Protein AF-A0AAN9E6J6-F1 (afdb_monomer_lite)

Organism: Crotalaria pallida (NCBI:txid3830)

Secondary structure (DSSP, 8-state):
--STTHHHHHHHHHHHHHHHHHHHHHHHHHHTTT---EEEE-TT--HHHHHHHHHH-TT--EEEEES--SPPPHHHHHHHHHH-TT--EEEEES-TT----HHHHHHHHHH-TT--EEEEE----TT----HHHHHHHTSS-TT-EEEE-------

Foldseek 3Di:
DPDPPVVVVVVVVVVVVLVVVLVVLLVVLVVCQQVAAEDEDEQSDDLVSLLSSLQSHQNHQYYEYYQHADEHDLVSLLNSLQSHLNHAEYYYYNHAHDDDNLVSLLSNLVSNVNHQEDEYADQDDPPDDDPRSVVSNVVSPRPRHDYDYDHDDDDD

Structure (mmCIF, N/CA/C/O backbone):
data_AF-A0AAN9E6J6-F1
#
_entry.id   AF-A0AAN9E6J6-F1
#
loop_
_atom_site.group_PDB
_atom_site.id
_atom_site.type_symbol
_atom_site.label_atom_id
_atom_site.label_alt_id
_atom_site.label_comp_id
_atom_site.label_asym_id
_atom_site.label_entity_id
_atom_site.label_seq_id
_atom_site.pdbx_PDB_ins_code
_atom_site.Cartn_x
_atom_site.Cartn_y
_atom_site.Cartn_z
_atom_site.occupancy
_atom_site.B_iso_or_equiv
_atom_site.auth_seq_id
_atom_site.auth_comp_id
_atom_site.auth_asym_id
_atom_site.auth_atom_id
_atom_site.pdbx_PDB_model_num
ATOM 1 N N . MET A 1 1 ? 36.567 -16.793 -20.537 1.00 44.22 1 MET A N 1
ATOM 2 C CA . MET A 1 1 ? 35.766 -15.642 -21.018 1.00 44.22 1 MET A CA 1
ATOM 3 C C . MET A 1 1 ? 34.493 -16.133 -21.728 1.00 44.22 1 MET A C 1
ATOM 5 O O . MET A 1 1 ? 34.359 -15.920 -22.924 1.00 44.22 1 MET A O 1
ATOM 9 N N . HIS A 1 2 ? 33.573 -16.818 -21.032 1.00 48.00 2 HIS A N 1
ATOM 10 C CA . HIS A 1 2 ? 32.328 -17.358 -21.632 1.00 48.00 2 HIS A CA 1
ATOM 11 C C . HIS A 1 2 ? 31.050 -17.092 -20.802 1.00 48.00 2 HIS A C 1
ATOM 13 O O . HIS A 1 2 ? 30.015 -17.662 -21.104 1.00 48.00 2 HIS A O 1
ATOM 19 N N . ASN A 1 3 ? 31.084 -16.196 -19.805 1.00 51.75 3 ASN A N 1
ATOM 20 C CA . ASN A 1 3 ? 29.910 -15.913 -18.955 1.00 51.75 3 ASN A CA 1
ATOM 21 C C . ASN A 1 3 ? 29.095 -14.675 -19.365 1.00 51.75 3 ASN A C 1
ATOM 23 O O . ASN A 1 3 ? 27.969 -14.500 -18.924 1.00 51.75 3 ASN A O 1
ATOM 27 N N . SER A 1 4 ? 29.643 -13.805 -20.214 1.00 56.75 4 SER A N 1
ATOM 28 C CA . SER A 1 4 ? 29.095 -12.456 -20.416 1.00 56.75 4 SER A CA 1
ATOM 29 C C . SER A 1 4 ? 27.875 -12.380 -21.341 1.00 56.75 4 SER A C 1
ATOM 31 O O . SER A 1 4 ? 27.244 -11.328 -21.411 1.00 56.75 4 SER A O 1
ATOM 33 N N . THR A 1 5 ? 27.589 -13.440 -22.100 1.00 55.56 5 THR A N 1
ATOM 34 C CA . THR A 1 5 ? 26.475 -13.492 -23.064 1.00 55.56 5 THR A CA 1
ATOM 35 C C . THR A 1 5 ? 25.210 -14.041 -22.407 1.00 55.56 5 THR A C 1
ATOM 37 O O . THR A 1 5 ? 24.149 -13.452 -22.558 1.00 55.56 5 THR A O 1
ATOM 40 N N . THR A 1 6 ? 25.344 -15.091 -21.592 1.00 59.56 6 THR A N 1
ATOM 41 C CA . THR A 1 6 ? 24.237 -15.739 -20.875 1.00 59.56 6 THR A CA 1
ATOM 42 C C . THR A 1 6 ? 23.636 -14.834 -19.796 1.00 59.56 6 THR A C 1
ATOM 44 O O . THR A 1 6 ? 22.421 -14.736 -19.691 1.00 59.56 6 THR A O 1
ATOM 47 N N . GLU A 1 7 ? 24.472 -14.098 -19.054 1.00 58.50 7 GLU A N 1
ATOM 48 C CA . GLU A 1 7 ? 24.019 -13.137 -18.032 1.00 58.50 7 GLU A CA 1
ATOM 49 C C . GLU A 1 7 ? 23.204 -11.985 -18.652 1.00 58.50 7 GLU A C 1
ATOM 51 O O . GLU A 1 7 ? 22.174 -11.589 -18.117 1.00 58.50 7 GLU A O 1
ATOM 56 N N . ARG A 1 8 ? 23.611 -11.494 -19.832 1.00 60.19 8 ARG A N 1
ATOM 57 C CA . ARG A 1 8 ? 22.883 -10.440 -20.559 1.00 60.19 8 ARG A CA 1
ATOM 58 C C . ARG A 1 8 ? 21.552 -10.919 -21.141 1.00 60.19 8 ARG A C 1
ATOM 60 O O . ARG A 1 8 ? 20.599 -10.147 -21.167 1.00 60.19 8 ARG A O 1
ATOM 67 N N . GLU A 1 9 ? 21.478 -12.162 -21.608 1.00 63.09 9 GLU A N 1
ATOM 68 C CA . GLU A 1 9 ? 20.232 -12.758 -22.113 1.00 63.09 9 GLU A CA 1
ATOM 69 C C . GLU A 1 9 ? 19.240 -13.064 -20.977 1.00 63.09 9 GLU A C 1
ATOM 71 O O . GLU A 1 9 ? 18.033 -12.875 -21.140 1.00 63.09 9 GLU A O 1
ATOM 76 N N . GLU A 1 10 ? 19.731 -13.477 -19.804 1.00 62.34 10 GLU A N 1
ATOM 77 C CA . GLU A 1 10 ? 18.905 -13.669 -18.607 1.00 62.34 10 GLU A CA 1
ATOM 78 C C . GLU A 1 10 ? 18.372 -12.343 -18.045 1.00 62.34 10 GLU A C 1
ATOM 80 O O . GLU A 1 10 ? 17.191 -12.267 -17.695 1.00 62.34 10 GLU A O 1
ATOM 85 N N . GLU A 1 11 ? 19.192 -11.287 -18.009 1.00 61.88 11 GLU A N 1
ATOM 86 C CA . GLU A 1 11 ? 18.766 -9.941 -17.596 1.00 61.88 11 GLU A CA 1
ATOM 87 C C . GLU A 1 11 ? 17.708 -9.346 -18.540 1.00 61.88 11 GLU A C 1
ATOM 89 O O . GLU A 1 11 ? 16.715 -8.776 -18.075 1.00 61.88 11 GLU A O 1
ATOM 94 N N . ASP A 1 12 ? 17.872 -9.513 -19.857 1.00 69.06 12 ASP A N 1
ATOM 95 C CA . ASP A 1 12 ? 16.897 -9.048 -20.854 1.00 69.06 12 ASP A CA 1
ATOM 96 C C . ASP A 1 12 ? 15.559 -9.804 -20.732 1.00 69.06 12 ASP A C 1
ATOM 98 O O . ASP A 1 12 ? 14.474 -9.214 -20.795 1.00 69.06 12 ASP A O 1
ATOM 102 N N . ASN A 1 13 ? 15.615 -11.109 -20.449 1.00 74.38 13 ASN A N 1
ATOM 103 C CA . ASN A 1 13 ? 14.424 -11.923 -20.229 1.00 74.38 13 ASN A CA 1
ATOM 104 C C . ASN A 1 13 ? 13.714 -11.603 -18.895 1.00 74.38 13 ASN A C 1
ATOM 106 O O . ASN A 1 13 ? 12.482 -11.525 -18.875 1.00 74.38 13 ASN A O 1
ATOM 110 N N . ASP A 1 14 ? 14.447 -11.365 -17.795 1.00 77.00 14 ASP A N 1
ATOM 111 C CA . ASP A 1 14 ? 13.861 -10.934 -16.508 1.00 77.00 14 ASP A CA 1
ATOM 112 C C . ASP A 1 14 ? 13.194 -9.557 -16.657 1.00 77.00 14 ASP A C 1
ATOM 114 O O . ASP A 1 14 ? 12.043 -9.375 -16.258 1.00 77.00 14 ASP A O 1
ATOM 118 N N . SER A 1 15 ? 13.858 -8.612 -17.331 1.00 81.25 15 SER A N 1
ATOM 119 C CA . SER A 1 15 ? 13.311 -7.281 -17.627 1.00 81.25 15 SER A CA 1
ATOM 120 C C . SER A 1 15 ? 11.992 -7.361 -18.406 1.00 81.25 15 SER A C 1
ATOM 122 O O . SER A 1 15 ? 10.975 -6.781 -18.009 1.00 81.25 15 SER A O 1
ATOM 124 N N . LYS A 1 16 ? 11.960 -8.169 -19.472 1.00 85.31 16 LYS A N 1
ATOM 125 C CA . LYS A 1 16 ? 10.753 -8.386 -20.278 1.00 85.31 16 LYS A CA 1
ATOM 126 C C . LYS A 1 16 ? 9.627 -9.052 -19.485 1.00 85.31 16 LYS A C 1
ATOM 128 O O . LYS A 1 16 ? 8.460 -8.687 -19.643 1.00 85.31 16 LYS A O 1
ATOM 133 N N . MET A 1 17 ? 9.951 -10.011 -18.618 1.00 87.62 17 MET A N 1
ATOM 134 C CA . MET A 1 17 ? 8.978 -10.648 -17.727 1.00 87.62 17 MET A CA 1
ATOM 135 C C . MET A 1 17 ? 8.373 -9.650 -16.735 1.00 87.62 17 MET A C 1
ATOM 137 O O . MET A 1 17 ? 7.151 -9.615 -16.580 1.00 87.62 17 MET A O 1
ATOM 141 N N . LEU A 1 18 ? 9.192 -8.810 -16.096 1.00 85.75 18 LEU A N 1
ATOM 142 C CA . LEU A 1 18 ? 8.718 -7.783 -15.162 1.00 85.75 18 LEU A CA 1
ATOM 143 C C . LEU A 1 18 ? 7.817 -6.755 -15.859 1.00 85.75 18 LEU A C 1
ATOM 145 O O . LEU A 1 18 ? 6.766 -6.409 -15.319 1.00 85.75 18 LEU A O 1
ATOM 149 N N . PHE A 1 19 ? 8.171 -6.342 -17.078 1.00 86.00 19 PHE A N 1
ATOM 150 C CA . PHE A 1 19 ? 7.349 -5.437 -17.883 1.00 86.00 19 PHE A CA 1
ATOM 151 C C . PHE A 1 19 ? 5.971 -6.034 -18.211 1.00 86.00 19 PHE A C 1
ATOM 153 O O . PHE A 1 19 ? 4.940 -5.383 -18.032 1.00 86.00 19 PHE A O 1
ATOM 160 N N . ASN A 1 20 ? 5.923 -7.305 -18.624 1.00 91.19 20 ASN A N 1
ATOM 161 C CA . ASN A 1 20 ? 4.655 -7.989 -18.891 1.00 91.19 20 ASN A CA 1
ATOM 162 C C . ASN A 1 20 ? 3.791 -8.121 -17.627 1.00 91.19 20 ASN A C 1
ATOM 164 O O . ASN A 1 20 ? 2.575 -7.920 -17.689 1.00 91.19 20 ASN A O 1
ATOM 168 N N . LEU A 1 21 ? 4.406 -8.415 -16.476 1.00 90.44 21 LEU A N 1
ATOM 169 C CA . LEU A 1 21 ? 3.703 -8.475 -15.192 1.00 90.44 21 LEU A CA 1
ATOM 170 C C . LEU A 1 21 ? 3.110 -7.119 -14.804 1.00 90.44 21 LEU A C 1
ATOM 172 O O . LEU A 1 21 ? 1.967 -7.077 -14.348 1.00 90.44 21 LEU A O 1
ATOM 176 N N . GLU A 1 22 ? 3.833 -6.020 -15.027 1.00 91.94 22 GLU A N 1
ATOM 177 C CA . GLU A 1 22 ? 3.308 -4.676 -14.782 1.00 91.94 22 GLU A CA 1
ATOM 178 C C . GLU A 1 22 ? 2.071 -4.389 -15.647 1.00 91.94 22 GLU A C 1
ATOM 180 O O . GLU A 1 22 ? 1.053 -3.917 -15.133 1.00 91.94 22 GLU A O 1
ATOM 185 N N . ILE A 1 23 ? 2.113 -4.721 -16.942 1.00 92.81 23 ILE A N 1
ATOM 186 C CA . ILE A 1 23 ? 0.971 -4.534 -17.851 1.00 92.81 23 ILE A CA 1
ATOM 187 C C . ILE A 1 23 ? -0.241 -5.337 -17.373 1.00 92.81 23 ILE A C 1
ATOM 189 O O . ILE A 1 23 ? -1.345 -4.798 -17.249 1.00 92.81 23 ILE A O 1
ATOM 193 N N . MET A 1 24 ? -0.046 -6.626 -17.082 1.00 93.94 24 MET A N 1
ATOM 194 C CA . MET A 1 24 ? -1.117 -7.499 -16.596 1.00 93.94 24 MET A CA 1
ATOM 195 C C . MET A 1 24 ? -1.713 -6.975 -15.288 1.00 93.94 24 MET A C 1
ATOM 197 O O . MET A 1 24 ? -2.934 -6.940 -15.128 1.00 93.94 24 MET A O 1
ATOM 201 N N . TYR A 1 25 ? -0.856 -6.517 -14.378 1.00 94.81 25 TYR A N 1
ATOM 202 C CA . TYR A 1 25 ? -1.260 -5.933 -13.110 1.00 94.81 25 TYR A CA 1
ATOM 203 C C . TYR A 1 25 ? -2.108 -4.671 -13.311 1.00 94.81 25 TYR A C 1
ATOM 205 O O . TYR A 1 25 ? -3.196 -4.564 -12.742 1.00 94.81 25 TYR A O 1
ATOM 213 N N . ARG A 1 26 ? -1.658 -3.722 -14.145 1.00 94.75 26 ARG A N 1
ATOM 214 C CA . ARG A 1 26 ? -2.402 -2.479 -14.416 1.00 94.75 26 ARG A CA 1
ATOM 215 C C . ARG A 1 26 ? -3.772 -2.772 -15.015 1.00 94.75 26 ARG A C 1
ATOM 217 O O . ARG A 1 26 ? -4.765 -2.188 -14.586 1.00 94.75 26 ARG A O 1
ATOM 224 N N . ASN A 1 27 ? -3.840 -3.729 -15.938 1.00 95.06 27 ASN A N 1
ATOM 225 C CA . ASN A 1 27 ? -5.105 -4.179 -16.509 1.00 95.06 27 ASN A CA 1
ATOM 226 C C . ASN A 1 27 ? -6.032 -4.766 -15.438 1.00 95.06 27 ASN A C 1
ATOM 228 O O . ASN A 1 27 ? -7.199 -4.388 -15.380 1.00 95.06 27 ASN A O 1
ATOM 232 N N . ALA A 1 28 ?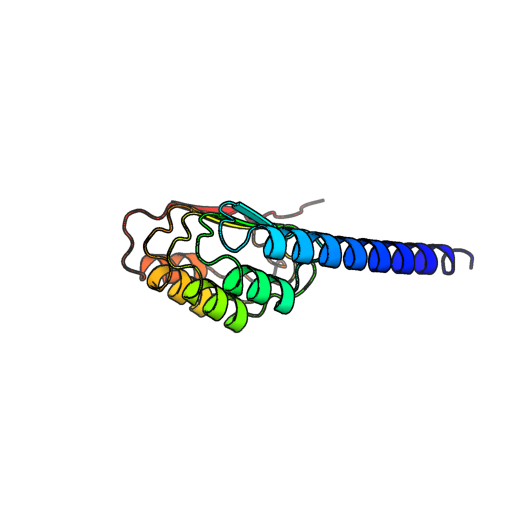 -5.528 -5.628 -14.550 1.00 93.94 28 ALA A N 1
ATOM 233 C CA . ALA A 1 28 ? -6.328 -6.198 -13.465 1.00 93.94 28 ALA A CA 1
ATOM 234 C C . ALA A 1 28 ? -6.880 -5.116 -12.516 1.00 93.94 28 ALA A C 1
ATOM 236 O O . ALA A 1 28 ? -8.066 -5.128 -12.177 1.00 93.94 28 ALA A O 1
ATOM 237 N N . VAL A 1 29 ? -6.051 -4.137 -12.138 1.00 94.56 29 VAL A N 1
ATOM 238 C CA . VAL A 1 29 ? -6.478 -2.996 -11.313 1.00 94.56 29 VAL A CA 1
ATOM 239 C C . VAL A 1 29 ? -7.533 -2.159 -12.036 1.00 94.56 29 VAL A C 1
ATOM 241 O O . VAL A 1 29 ? -8.566 -1.850 -11.445 1.00 94.56 29 VAL A O 1
ATOM 244 N N . SER A 1 30 ? -7.331 -1.836 -13.315 1.00 94.31 30 SER A N 1
ATOM 245 C CA . SER A 1 30 ? -8.303 -1.080 -14.113 1.00 94.31 30 SER A CA 1
ATOM 246 C C . SER A 1 30 ? -9.649 -1.807 -14.219 1.00 94.31 30 SER A C 1
ATOM 248 O O . SER A 1 30 ? -10.706 -1.223 -13.966 1.00 94.31 30 SER A O 1
ATOM 250 N N . LEU A 1 31 ? -9.617 -3.111 -14.506 1.00 94.00 31 LEU A N 1
ATOM 251 C CA . LEU A 1 31 ? -10.810 -3.948 -14.650 1.00 94.00 31 LEU A CA 1
ATOM 252 C C . LEU A 1 31 ? -11.578 -4.130 -13.337 1.00 94.00 31 LEU A C 1
ATOM 254 O O . LEU A 1 31 ? -12.789 -4.340 -13.374 1.00 94.00 31 LEU A O 1
ATOM 258 N N . SER A 1 32 ? -10.919 -3.974 -12.184 1.00 92.75 32 SER A N 1
ATOM 259 C CA . SER A 1 32 ? -11.591 -3.987 -10.879 1.00 92.75 32 SER A CA 1
ATOM 260 C C . SER A 1 32 ? -12.572 -2.823 -10.691 1.00 92.75 32 SER A C 1
ATOM 262 O O . SER A 1 32 ? -13.406 -2.866 -9.786 1.00 92.75 32 SER A O 1
ATOM 264 N N . ARG A 1 33 ? -12.461 -1.756 -11.500 1.00 90.31 33 ARG A N 1
ATOM 265 C CA . ARG A 1 33 ? -13.279 -0.534 -11.401 1.00 90.31 33 ARG A CA 1
ATOM 266 C C . ARG A 1 33 ? -13.317 0.045 -9.980 1.00 90.31 33 ARG A C 1
ATOM 268 O O . ARG A 1 33 ? -14.348 0.520 -9.512 1.00 90.31 33 ARG A O 1
ATOM 275 N N . GLY A 1 34 ? -12.187 -0.039 -9.277 1.00 89.88 34 GLY A N 1
ATOM 276 C CA . GLY A 1 34 ? -12.023 0.483 -7.921 1.00 89.88 34 GLY A CA 1
ATOM 277 C C . GLY A 1 34 ? -12.685 -0.338 -6.816 1.00 89.88 34 GLY A C 1
ATOM 278 O O . GLY A 1 34 ? -12.741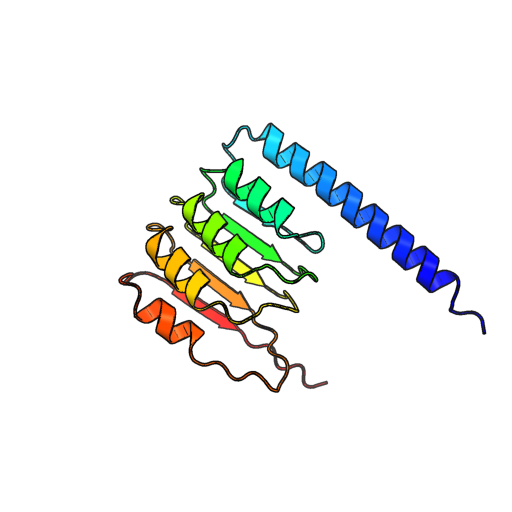 0.131 -5.680 1.00 89.88 34 GLY A O 1
ATOM 279 N N . THR A 1 35 ? -13.156 -1.553 -7.119 1.00 92.19 35 THR A N 1
ATOM 280 C CA . THR A 1 35 ? -13.701 -2.502 -6.127 1.00 92.19 35 THR A CA 1
ATOM 281 C C . THR A 1 35 ? -12.633 -3.410 -5.512 1.00 92.19 35 THR A C 1
ATOM 283 O O . THR A 1 35 ? -12.935 -4.237 -4.657 1.00 92.19 35 THR A O 1
ATOM 286 N N . LEU A 1 36 ? -11.379 -3.259 -5.938 1.00 94.50 36 LEU A N 1
ATOM 287 C CA . LEU A 1 36 ? -10.237 -4.016 -5.444 1.00 94.50 36 LEU A CA 1
ATOM 288 C C . LEU A 1 36 ? -10.072 -3.852 -3.923 1.00 94.50 36 LEU A C 1
ATOM 290 O O . LEU A 1 36 ? -9.928 -2.736 -3.426 1.00 94.50 36 LEU A O 1
ATOM 294 N N . VAL A 1 37 ? -10.066 -4.975 -3.199 1.00 95.88 37 VAL A N 1
ATOM 295 C CA . VAL A 1 37 ? -9.992 -5.005 -1.725 1.00 95.88 37 VAL A CA 1
ATOM 296 C C . VAL A 1 37 ? -8.623 -5.460 -1.214 1.00 95.88 37 VAL A C 1
ATOM 298 O O . VAL A 1 37 ? -8.164 -4.967 -0.184 1.00 95.88 37 VAL A O 1
ATOM 301 N N . ASP A 1 38 ? -7.964 -6.373 -1.926 1.00 96.06 38 ASP A N 1
ATOM 302 C CA . ASP A 1 38 ? -6.665 -6.953 -1.570 1.00 96.06 38 ASP A CA 1
ATOM 303 C C . ASP A 1 38 ? -5.780 -6.966 -2.817 1.00 96.06 38 ASP A C 1
ATOM 305 O O . ASP A 1 38 ? -6.228 -7.380 -3.891 1.00 96.06 38 ASP A O 1
ATOM 309 N N . ILE A 1 39 ? -4.537 -6.502 -2.680 1.00 95.44 39 ILE A N 1
ATOM 310 C CA . ILE A 1 39 ? -3.539 -6.630 -3.735 1.00 95.44 39 ILE A CA 1
ATOM 311 C C . ILE A 1 39 ? -2.126 -6.795 -3.193 1.00 95.44 39 ILE A C 1
ATOM 313 O O . ILE A 1 39 ? -1.766 -6.320 -2.113 1.00 95.44 39 ILE A O 1
ATOM 317 N N . THR A 1 40 ? -1.308 -7.496 -3.975 1.00 94.00 40 THR A N 1
ATOM 318 C CA . THR A 1 40 ? 0.122 -7.676 -3.731 1.00 94.00 40 THR A CA 1
ATOM 319 C C . THR A 1 40 ? 0.910 -7.199 -4.937 1.00 94.00 40 THR A C 1
ATOM 321 O O . THR A 1 40 ? 0.669 -7.653 -6.053 1.00 94.00 40 THR A O 1
ATOM 324 N N . ILE A 1 41 ? 1.859 -6.302 -4.695 1.00 91.88 41 ILE A N 1
ATOM 325 C CA . ILE A 1 41 ? 2.842 -5.856 -5.675 1.00 91.88 41 ILE A CA 1
ATOM 326 C C . ILE A 1 41 ? 4.141 -6.598 -5.376 1.00 91.88 41 ILE A C 1
ATOM 328 O O . ILE A 1 41 ? 4.697 -6.477 -4.284 1.00 91.88 41 ILE A O 1
ATOM 332 N N . GLY A 1 42 ? 4.581 -7.407 -6.336 1.00 89.38 42 GLY A N 1
ATOM 333 C CA . GLY A 1 42 ? 5.816 -8.181 -6.243 1.00 89.38 42 GLY A CA 1
ATOM 334 C C . GLY A 1 42 ? 7.026 -7.428 -6.799 1.00 89.38 42 GLY A C 1
ATOM 335 O O . GLY A 1 42 ? 6.973 -6.225 -7.017 1.00 89.38 42 GLY A O 1
ATOM 336 N N . ARG A 1 43 ? 8.081 -8.180 -7.135 1.00 83.62 43 ARG A N 1
ATOM 337 C CA . ARG A 1 43 ? 9.382 -7.762 -7.712 1.00 83.62 43 ARG A CA 1
ATOM 338 C C . ARG A 1 43 ? 9.394 -6.563 -8.681 1.00 83.62 43 ARG A C 1
ATOM 340 O O . ARG A 1 43 ? 10.405 -5.876 -8.748 1.00 83.62 43 ARG A O 1
ATOM 347 N N . PHE A 1 44 ? 8.306 -6.330 -9.412 1.00 86.81 44 PHE A N 1
ATOM 348 C CA . PHE A 1 44 ? 8.105 -5.252 -10.391 1.00 86.81 44 PHE A CA 1
ATOM 349 C C . PHE A 1 44 ? 7.507 -3.962 -9.789 1.00 86.81 44 PHE A C 1
ATOM 351 O O . PHE A 1 44 ? 7.077 -3.076 -10.520 1.00 86.81 44 PHE A O 1
ATOM 358 N N . GLY A 1 45 ? 7.417 -3.853 -8.463 1.00 87.00 45 GLY A N 1
ATOM 359 C CA . GLY A 1 45 ? 6.857 -2.683 -7.800 1.00 87.00 45 GLY A CA 1
ATOM 360 C C . GLY A 1 45 ? 7.700 -1.428 -7.991 1.00 87.00 45 GLY A C 1
ATOM 361 O O . GLY A 1 45 ? 8.871 -1.399 -7.616 1.00 87.00 45 GLY A O 1
ATOM 362 N N . THR A 1 46 ? 7.064 -0.384 -8.518 1.00 88.75 46 THR A N 1
ATOM 363 C CA . THR A 1 46 ? 7.616 0.963 -8.693 1.00 88.75 46 THR A CA 1
ATOM 364 C C . THR A 1 46 ? 6.766 1.986 -7.937 1.00 88.75 46 THR A C 1
ATOM 366 O O . THR A 1 46 ? 5.613 1.709 -7.584 1.00 88.75 46 THR A O 1
ATOM 369 N N . ASP A 1 47 ? 7.308 3.186 -7.729 1.00 90.69 47 ASP A N 1
ATOM 370 C CA . ASP A 1 47 ? 6.552 4.324 -7.195 1.00 90.69 47 ASP A CA 1
ATOM 371 C C . ASP A 1 47 ? 5.301 4.630 -8.035 1.00 90.69 47 ASP A C 1
ATOM 373 O O . ASP A 1 47 ? 4.204 4.793 -7.494 1.00 90.69 47 ASP A O 1
ATOM 377 N N . ASP A 1 48 ? 5.445 4.621 -9.362 1.00 92.81 48 ASP A N 1
ATOM 378 C CA . ASP A 1 48 ? 4.356 4.891 -10.302 1.00 92.81 48 ASP A CA 1
ATOM 379 C C . ASP A 1 48 ? 3.256 3.834 -10.227 1.00 92.81 48 ASP A C 1
ATOM 381 O O . ASP A 1 48 ? 2.065 4.156 -10.257 1.00 92.81 48 ASP A O 1
ATOM 385 N N . LEU A 1 49 ? 3.633 2.558 -10.124 1.00 93.62 49 LEU A N 1
ATOM 386 C CA . LEU A 1 49 ? 2.680 1.460 -10.020 1.00 93.62 49 LEU A CA 1
ATOM 387 C C . LEU A 1 49 ? 1.929 1.501 -8.687 1.00 93.62 49 LEU A C 1
ATOM 389 O O . LEU A 1 49 ? 0.716 1.272 -8.637 1.00 93.62 49 LEU A O 1
ATOM 393 N N . LEU A 1 50 ? 2.643 1.821 -7.610 1.00 93.06 50 LEU A N 1
ATOM 394 C CA . LEU A 1 50 ? 2.078 1.961 -6.278 1.00 93.06 50 LEU A CA 1
ATOM 395 C C . LEU A 1 50 ? 1.089 3.134 -6.217 1.00 93.06 50 LEU A C 1
ATOM 397 O O . LEU A 1 50 ? -0.042 2.966 -5.752 1.00 93.06 50 LEU A O 1
ATOM 401 N N . TYR A 1 51 ? 1.473 4.298 -6.747 1.00 94.69 51 TYR A N 1
ATOM 402 C CA . TYR A 1 51 ? 0.598 5.466 -6.825 1.00 94.69 51 TYR A CA 1
ATOM 403 C C . TYR A 1 51 ? -0.630 5.197 -7.703 1.00 94.69 51 TYR A C 1
ATOM 405 O O . TYR A 1 51 ? -1.757 5.474 -7.287 1.00 94.69 51 TYR A O 1
ATOM 413 N N . TYR A 1 52 ? -0.435 4.595 -8.882 1.00 95.44 52 TYR A N 1
ATOM 414 C CA . TYR A 1 52 ? -1.520 4.194 -9.780 1.00 95.44 52 TYR A CA 1
ATOM 415 C C . TYR A 1 52 ? -2.520 3.256 -9.096 1.00 95.44 52 TYR A C 1
ATOM 417 O O . TYR A 1 52 ? -3.734 3.444 -9.215 1.00 95.44 52 TYR A O 1
ATOM 425 N N . THR A 1 53 ? -2.016 2.268 -8.349 1.00 94.56 53 THR A N 1
ATOM 426 C CA . THR A 1 53 ? -2.851 1.337 -7.580 1.00 94.56 53 THR A CA 1
ATOM 427 C C . THR A 1 53 ? -3.701 2.101 -6.574 1.00 94.56 53 THR A C 1
ATOM 429 O O . THR A 1 53 ? -4.914 1.923 -6.539 1.00 94.56 53 THR A O 1
ATOM 432 N N . ALA A 1 54 ? -3.085 2.987 -5.789 1.00 94.50 54 ALA A N 1
ATOM 433 C CA . ALA A 1 54 ? -3.783 3.754 -4.765 1.00 94.50 54 ALA A CA 1
ATOM 434 C C . ALA A 1 54 ? -4.837 4.707 -5.349 1.00 94.50 54 ALA A C 1
ATOM 436 O O . ALA A 1 54 ? -5.902 4.890 -4.762 1.00 94.50 54 ALA A O 1
ATOM 437 N N . ASP A 1 55 ? -4.560 5.305 -6.509 1.00 94.88 55 ASP A N 1
ATOM 438 C CA . ASP A 1 55 ? -5.506 6.198 -7.179 1.00 94.88 55 ASP A CA 1
ATOM 439 C C . ASP A 1 55 ? -6.711 5.451 -7.758 1.00 94.88 55 ASP A C 1
ATOM 441 O O . ASP A 1 55 ? -7.847 5.922 -7.644 1.00 94.88 55 ASP A O 1
ATOM 445 N N . SER A 1 56 ? -6.464 4.257 -8.300 1.00 93.38 56 SER A N 1
ATOM 446 C CA . SER A 1 56 ? -7.479 3.421 -8.942 1.00 93.38 56 SER A CA 1
ATOM 447 C C . SER A 1 56 ? -8.309 2.604 -7.946 1.00 93.38 56 SER A C 1
ATOM 449 O O . SER A 1 56 ? -9.473 2.317 -8.214 1.00 93.38 56 SER A O 1
ATOM 451 N N . ALA A 1 57 ? -7.744 2.229 -6.795 1.00 92.56 57 ALA A N 1
ATOM 452 C CA . ALA A 1 57 ? -8.332 1.290 -5.838 1.00 92.56 57 ALA A CA 1
ATOM 453 C C . ALA A 1 57 ? -8.597 1.925 -4.464 1.00 92.56 57 ALA A C 1
ATOM 455 O O . ALA A 1 57 ? -8.065 1.501 -3.444 1.00 92.56 57 ALA A O 1
ATOM 456 N N . ARG A 1 58 ? -9.469 2.934 -4.405 1.00 89.75 58 ARG A N 1
ATOM 457 C CA . ARG A 1 58 ? -9.760 3.669 -3.154 1.00 89.75 58 ARG A CA 1
ATOM 458 C C . ARG A 1 58 ? -10.440 2.830 -2.059 1.00 89.75 58 ARG A C 1
ATOM 460 O O . ARG A 1 58 ? -10.403 3.216 -0.893 1.00 89.75 58 ARG A O 1
ATOM 467 N N . HIS A 1 59 ? -11.037 1.688 -2.418 1.00 94.19 59 HIS A N 1
ATOM 468 C CA . HIS A 1 59 ? -11.638 0.729 -1.478 1.00 94.19 59 HIS A CA 1
ATOM 469 C C . HIS A 1 59 ? -10.667 -0.351 -0.993 1.00 94.19 59 HIS A C 1
ATOM 471 O O . HIS A 1 59 ? -11.086 -1.301 -0.327 1.00 94.19 59 HIS A O 1
ATOM 477 N N . LEU A 1 60 ? -9.378 -0.220 -1.314 1.00 96.31 60 LEU A N 1
ATOM 478 C CA . LEU A 1 60 ? -8.379 -1.194 -0.918 1.00 96.31 60 LEU A CA 1
ATOM 479 C C . LEU A 1 60 ? -8.273 -1.259 0.608 1.00 96.31 60 LEU A C 1
ATOM 481 O O . LEU A 1 60 ? -8.019 -0.259 1.281 1.00 96.31 60 LEU A O 1
ATOM 485 N N . ARG A 1 61 ? -8.446 -2.467 1.144 1.00 96.69 61 ARG A N 1
ATOM 486 C CA . ARG A 1 61 ? -8.331 -2.767 2.576 1.00 96.69 61 ARG A CA 1
ATOM 487 C C . ARG A 1 61 ? -7.001 -3.426 2.901 1.00 96.69 61 ARG A C 1
ATOM 489 O O . ARG A 1 61 ? -6.538 -3.309 4.031 1.00 96.69 61 ARG A O 1
ATOM 496 N N . ARG A 1 62 ? -6.360 -4.080 1.932 1.00 97.12 62 ARG A N 1
ATOM 497 C CA . ARG A 1 62 ? -5.060 -4.713 2.133 1.00 97.12 62 ARG A CA 1
ATOM 498 C C . ARG A 1 62 ? -4.099 -4.453 0.984 1.00 97.12 62 ARG A C 1
ATOM 500 O O . ARG A 1 62 ? -4.403 -4.747 -0.168 1.00 97.12 62 ARG A O 1
ATOM 507 N N . LEU A 1 63 ? -2.914 -3.966 1.336 1.00 95.19 63 LEU A N 1
ATOM 508 C CA . LEU A 1 63 ? -1.814 -3.707 0.417 1.00 95.19 63 LEU A CA 1
ATOM 509 C C . LEU A 1 63 ? -0.559 -4.433 0.899 1.00 95.19 63 LEU A C 1
ATOM 511 O O . LEU A 1 63 ? -0.108 -4.215 2.024 1.00 95.19 63 LEU A O 1
ATOM 515 N N . ARG A 1 64 ? 0.016 -5.277 0.039 1.00 93.38 64 ARG A N 1
ATOM 516 C CA . ARG A 1 64 ? 1.293 -5.951 0.304 1.00 93.38 64 ARG A CA 1
ATOM 517 C C . ARG A 1 64 ? 2.330 -5.582 -0.753 1.00 93.38 64 ARG A C 1
ATOM 519 O O . ARG A 1 64 ? 2.053 -5.692 -1.943 1.00 93.38 64 ARG A O 1
ATOM 526 N N . LEU A 1 65 ? 3.517 -5.175 -0.321 1.00 90.00 65 LEU A N 1
ATOM 527 C CA . LEU A 1 65 ? 4.698 -4.972 -1.159 1.00 90.00 65 LEU A CA 1
ATOM 528 C C . LEU A 1 65 ? 5.706 -6.066 -0.820 1.00 90.00 65 LEU A C 1
ATOM 530 O O . LEU A 1 65 ? 6.110 -6.177 0.337 1.00 90.00 65 LEU A O 1
ATOM 534 N N . GLN A 1 66 ? 6.096 -6.871 -1.805 1.00 88.00 66 GLN A N 1
ATOM 535 C CA . GLN A 1 66 ? 6.956 -8.028 -1.586 1.00 88.00 66 GLN A CA 1
ATOM 536 C C . GLN A 1 66 ? 8.113 -8.062 -2.582 1.00 88.00 66 GLN A C 1
ATOM 538 O O . GLN A 1 66 ? 7.911 -8.079 -3.796 1.00 88.00 66 GLN A O 1
ATOM 543 N N . CYS A 1 67 ? 9.337 -8.165 -2.063 1.00 83.00 67 CYS A N 1
ATOM 544 C CA . CYS A 1 67 ? 10.553 -8.320 -2.865 1.00 83.00 67 CYS A CA 1
ATOM 545 C C . CYS A 1 67 ? 10.767 -7.198 -3.900 1.00 83.00 67 CYS A C 1
ATOM 547 O O . CYS A 1 67 ? 11.402 -7.435 -4.931 1.00 83.00 67 CYS A O 1
ATOM 549 N N . CYS A 1 68 ? 10.243 -5.991 -3.660 1.00 80.69 68 CYS A N 1
ATOM 550 C CA . CYS A 1 68 ? 10.478 -4.852 -4.543 1.00 80.69 68 CYS A CA 1
ATOM 551 C C . CYS A 1 68 ? 11.952 -4.441 -4.436 1.00 80.69 68 CYS A C 1
ATOM 553 O O . CYS A 1 68 ? 12.433 -4.068 -3.362 1.00 80.69 68 CYS A O 1
ATOM 555 N N . ARG A 1 69 ? 12.683 -4.545 -5.551 1.00 71.19 69 ARG A N 1
ATOM 556 C CA . ARG A 1 69 ? 14.112 -4.198 -5.612 1.00 71.19 69 ARG A CA 1
ATOM 557 C C . ARG A 1 69 ? 14.342 -2.685 -5.658 1.00 71.19 69 ARG A C 1
ATOM 559 O O . ARG A 1 69 ? 15.413 -2.231 -5.279 1.00 71.19 69 ARG A O 1
ATOM 566 N N . LEU A 1 70 ? 13.347 -1.917 -6.101 1.00 69.88 70 LEU A N 1
ATOM 567 C CA . LEU A 1 70 ? 13.435 -0.466 -6.234 1.00 69.88 70 LEU A CA 1
ATOM 568 C C . LEU A 1 70 ? 13.157 0.252 -4.909 1.00 69.88 70 LEU A C 1
ATOM 570 O O . LEU A 1 70 ? 12.368 -0.211 -4.081 1.00 69.88 70 LEU A O 1
ATOM 574 N N . CYS A 1 71 ? 13.801 1.407 -4.734 1.00 72.31 71 CYS A N 1
ATOM 575 C CA . CYS A 1 71 ? 13.507 2.331 -3.646 1.00 72.31 71 CYS A CA 1
ATOM 576 C C . CYS A 1 71 ? 12.087 2.872 -3.830 1.00 72.31 71 CYS A C 1
ATOM 578 O O . CYS A 1 71 ? 11.813 3.500 -4.848 1.00 72.31 71 CYS A O 1
ATOM 580 N N . ILE A 1 72 ? 11.212 2.666 -2.845 1.00 80.94 72 ILE A N 1
ATOM 581 C CA . ILE A 1 72 ? 9.936 3.384 -2.788 1.00 80.94 72 ILE A CA 1
ATOM 582 C C . ILE A 1 72 ? 10.174 4.697 -2.055 1.00 80.94 72 ILE A C 1
ATOM 584 O O . ILE A 1 72 ? 10.639 4.692 -0.909 1.00 80.94 72 ILE A O 1
ATOM 588 N N . LEU A 1 73 ? 9.869 5.818 -2.703 1.00 85.25 73 LEU A N 1
ATOM 589 C CA . LEU A 1 73 ? 10.038 7.130 -2.093 1.00 85.25 73 LEU A CA 1
ATOM 590 C C . LEU A 1 73 ? 9.059 7.317 -0.926 1.00 85.25 73 LEU A C 1
ATOM 592 O O . LEU A 1 73 ? 7.867 7.012 -1.015 1.00 85.25 73 LEU A O 1
ATOM 596 N N . GLU A 1 74 ? 9.546 7.897 0.173 1.00 86.00 74 GLU A N 1
ATOM 597 C CA . GLU A 1 74 ? 8.718 8.195 1.349 1.00 86.00 74 GLU A CA 1
ATOM 598 C C . GLU A 1 74 ? 7.511 9.081 0.985 1.00 86.00 74 GLU A C 1
ATOM 600 O O . GLU A 1 74 ? 6.385 8.838 1.426 1.00 86.00 74 GLU A O 1
ATOM 605 N N . SER A 1 75 ? 7.719 10.063 0.103 1.00 90.38 75 SER A N 1
ATOM 606 C CA . SER A 1 75 ? 6.673 10.954 -0.410 1.00 90.38 75 SER A CA 1
ATOM 607 C C . SER A 1 75 ? 5.558 10.209 -1.150 1.00 90.38 75 SER A C 1
ATOM 609 O O . SER A 1 75 ? 4.385 10.578 -1.027 1.00 90.38 75 SER A O 1
ATOM 611 N N . ILE A 1 76 ? 5.897 9.139 -1.871 1.00 91.50 76 ILE A N 1
ATOM 612 C CA . ILE A 1 76 ? 4.936 8.311 -2.600 1.00 91.50 76 ILE A CA 1
ATOM 613 C C . ILE A 1 76 ? 4.090 7.511 -1.619 1.00 91.50 76 ILE A C 1
ATOM 615 O O . ILE A 1 76 ? 2.864 7.501 -1.745 1.00 91.50 76 ILE A O 1
ATOM 619 N N . LEU A 1 77 ? 4.694 6.934 -0.578 1.00 89.81 77 LEU A N 1
ATOM 620 C CA . LEU A 1 77 ? 3.928 6.203 0.431 1.00 89.81 77 LEU A CA 1
ATOM 621 C C . LEU A 1 77 ? 2.985 7.125 1.226 1.00 89.81 77 LEU A C 1
ATOM 623 O O . LEU A 1 77 ? 1.850 6.746 1.516 1.00 89.81 77 LEU A O 1
ATOM 627 N N . ILE A 1 78 ? 3.399 8.366 1.503 1.00 92.56 78 ILE A N 1
ATOM 628 C CA . ILE A 1 78 ? 2.521 9.396 2.087 1.00 92.56 78 ILE A CA 1
ATOM 629 C C . ILE A 1 78 ? 1.326 9.683 1.163 1.00 92.56 78 ILE A C 1
ATOM 631 O O . ILE A 1 78 ? 0.186 9.782 1.627 1.00 92.56 78 ILE A O 1
ATOM 635 N N . ALA A 1 79 ? 1.563 9.835 -0.142 1.00 94.75 79 ALA A N 1
ATOM 636 C CA . ALA A 1 79 ? 0.500 10.088 -1.112 1.00 94.75 79 ALA A CA 1
ATOM 637 C C . ALA A 1 79 ? -0.477 8.905 -1.214 1.00 94.75 79 ALA A C 1
ATOM 639 O O . ALA A 1 79 ? -1.691 9.107 -1.253 1.00 94.75 79 ALA A O 1
ATOM 640 N N . VAL A 1 80 ? 0.046 7.680 -1.184 1.00 94.06 80 VAL A N 1
ATOM 641 C CA . VAL A 1 80 ? -0.732 6.434 -1.166 1.00 94.06 80 VAL A CA 1
ATOM 642 C C . VAL A 1 80 ? -1.601 6.352 0.084 1.00 94.06 80 VAL A C 1
ATOM 644 O O . VAL A 1 80 ? -2.803 6.118 -0.027 1.00 94.06 80 VAL A O 1
ATOM 647 N N . ALA A 1 81 ? -1.041 6.635 1.262 1.00 93.44 81 ALA A N 1
ATOM 648 C CA . ALA A 1 81 ? -1.786 6.631 2.519 1.00 93.44 81 ALA A CA 1
ATOM 649 C C . ALA A 1 81 ? -2.995 7.581 2.484 1.00 93.44 81 ALA A C 1
ATOM 651 O O . ALA A 1 81 ? -4.076 7.238 2.954 1.00 93.44 81 ALA A O 1
ATOM 652 N N . ARG A 1 82 ? -2.849 8.760 1.865 1.00 95.19 82 ARG A N 1
ATOM 653 C CA . ARG A 1 82 ? -3.950 9.729 1.706 1.00 95.19 82 ARG A CA 1
ATOM 654 C C . ARG A 1 82 ? -5.069 9.241 0.787 1.00 95.19 82 ARG A C 1
ATOM 656 O O . ARG A 1 82 ? -6.200 9.697 0.927 1.00 95.19 82 ARG A O 1
ATOM 663 N N . LYS A 1 83 ? -4.765 8.354 -0.161 1.00 95.62 83 LYS A N 1
ATOM 664 C CA . LYS A 1 83 ? -5.736 7.813 -1.123 1.00 95.62 83 LYS A CA 1
ATOM 665 C C . LYS A 1 83 ? -6.450 6.560 -0.621 1.00 95.62 83 LYS A C 1
ATOM 667 O O . LYS A 1 83 ? -7.493 6.214 -1.170 1.00 95.62 83 LYS A O 1
ATOM 672 N N . LEU A 1 84 ? -5.919 5.915 0.417 1.00 95.25 84 LEU A N 1
ATOM 673 C CA . LEU A 1 84 ? -6.407 4.641 0.944 1.00 95.25 84 LEU A CA 1
ATOM 674 C C . LEU A 1 84 ? -6.916 4.761 2.394 1.00 95.25 84 LEU A C 1
ATOM 676 O O . LEU A 1 84 ? -6.412 4.075 3.284 1.00 95.25 84 LEU A O 1
ATOM 680 N N . PRO A 1 85 ? -7.942 5.590 2.672 1.00 94.38 85 PRO A N 1
ATOM 681 C CA . PRO A 1 85 ? -8.446 5.770 4.036 1.00 94.38 85 PRO A CA 1
ATOM 682 C C . PRO A 1 85 ? -9.066 4.492 4.627 1.00 94.38 85 PRO A C 1
ATOM 684 O O . PRO A 1 85 ? -9.190 4.366 5.847 1.00 94.38 85 PRO A O 1
ATOM 687 N N . LEU A 1 86 ? -9.444 3.537 3.771 1.00 95.69 86 LEU A N 1
ATOM 688 C CA . LEU A 1 86 ? -10.039 2.257 4.156 1.00 95.69 86 LEU A CA 1
ATOM 689 C C . LEU A 1 86 ? -9.008 1.146 4.397 1.00 95.69 86 LEU A C 1
ATOM 691 O O . LEU A 1 86 ? -9.395 0.009 4.665 1.00 95.69 86 LEU A O 1
ATOM 695 N N . LEU A 1 87 ? -7.710 1.458 4.319 1.00 96.56 87 LEU A N 1
ATOM 696 C CA . LEU A 1 87 ? -6.654 0.469 4.486 1.00 96.56 87 LEU A CA 1
ATOM 697 C C . LEU A 1 87 ? -6.651 -0.091 5.912 1.00 96.56 87 LEU A C 1
ATOM 699 O O . LEU A 1 87 ? -6.519 0.645 6.889 1.00 96.56 87 LEU A O 1
ATOM 703 N N . GLU A 1 88 ? -6.754 -1.411 6.014 1.00 95.69 88 GLU A N 1
ATOM 704 C CA . GLU A 1 88 ? -6.735 -2.168 7.265 1.00 95.69 88 GLU A CA 1
ATOM 705 C C . GLU A 1 88 ? -5.407 -2.881 7.487 1.00 95.69 88 GLU A C 1
ATOM 707 O O . GLU A 1 88 ? -4.982 -3.078 8.625 1.00 95.69 88 GLU A O 1
ATOM 712 N N . GLU A 1 89 ? -4.734 -3.262 6.407 1.00 95.31 89 GLU A N 1
ATOM 713 C CA . GLU A 1 89 ? -3.511 -4.042 6.473 1.00 95.31 89 GLU A CA 1
ATOM 714 C C . GLU A 1 89 ? -2.483 -3.529 5.460 1.00 95.31 89 GLU A C 1
ATOM 716 O O . GLU A 1 89 ? -2.744 -3.484 4.255 1.00 95.31 89 GLU A O 1
ATOM 721 N N . LEU A 1 90 ? -1.303 -3.166 5.964 1.00 92.38 90 LEU A N 1
ATOM 722 C CA . LEU A 1 90 ? -0.138 -2.812 5.160 1.00 92.38 90 LEU A CA 1
ATOM 723 C C . LEU A 1 90 ? 1.016 -3.752 5.504 1.00 92.38 90 LEU A C 1
ATOM 725 O O . LEU A 1 90 ? 1.418 -3.860 6.665 1.00 92.38 90 LEU A O 1
ATOM 729 N N . GLU A 1 91 ? 1.558 -4.414 4.491 1.00 90.38 91 GLU A N 1
ATOM 730 C CA . GLU A 1 91 ? 2.725 -5.280 4.628 1.00 90.38 91 GLU A CA 1
ATOM 731 C C . GLU A 1 91 ? 3.793 -4.880 3.617 1.00 90.38 91 GLU A C 1
ATOM 733 O O . GLU A 1 91 ? 3.511 -4.736 2.431 1.00 90.38 91 GLU A O 1
ATOM 738 N N . ILE A 1 92 ? 5.021 -4.696 4.090 1.00 85.81 92 ILE A N 1
ATOM 739 C CA . ILE A 1 92 ? 6.182 -4.390 3.259 1.00 85.81 92 ILE A CA 1
ATOM 740 C C . ILE A 1 92 ? 7.283 -5.358 3.663 1.00 85.81 92 ILE A C 1
ATOM 742 O O . ILE A 1 92 ? 7.800 -5.283 4.781 1.00 85.81 92 ILE A O 1
ATOM 746 N N . THR A 1 93 ? 7.610 -6.299 2.781 1.00 83.12 93 THR A N 1
ATOM 747 C CA . THR A 1 93 ? 8.542 -7.388 3.076 1.00 83.12 93 THR A CA 1
ATOM 748 C C . THR A 1 93 ? 9.598 -7.569 1.996 1.00 83.12 93 THR A C 1
ATOM 750 O O . THR A 1 93 ? 9.325 -7.499 0.799 1.00 83.12 93 THR A O 1
ATOM 753 N N . ASN A 1 94 ? 10.837 -7.822 2.432 1.00 76.81 94 ASN A N 1
ATOM 754 C CA . ASN A 1 94 ? 11.972 -8.119 1.554 1.00 76.81 94 ASN A CA 1
ATOM 755 C C . ASN A 1 94 ? 12.271 -7.014 0.514 1.00 76.81 94 ASN A C 1
ATOM 757 O O . ASN A 1 94 ? 12.774 -7.308 -0.566 1.00 76.81 94 ASN A O 1
ATOM 761 N N . CYS A 1 95 ? 11.982 -5.748 0.829 1.00 75.38 95 CYS A N 1
ATOM 762 C CA . CYS A 1 95 ? 12.332 -4.606 -0.020 1.00 75.38 95 CYS A CA 1
ATOM 763 C C . CYS A 1 95 ? 13.701 -4.044 0.401 1.00 75.38 95 CYS A C 1
ATOM 765 O O . CYS A 1 95 ? 13.882 -3.643 1.550 1.00 75.38 95 CYS A O 1
ATOM 767 N N . TYR A 1 96 ? 14.671 -4.046 -0.519 1.00 60.88 96 TYR A N 1
ATOM 768 C CA . TYR A 1 96 ? 16.107 -3.903 -0.214 1.00 60.88 96 TYR A CA 1
ATOM 769 C C . TYR A 1 96 ? 16.581 -2.456 0.008 1.00 60.88 96 TYR A C 1
ATOM 771 O O . TYR A 1 96 ? 17.622 -2.240 0.622 1.00 60.88 96 TYR A O 1
ATOM 779 N N . HIS A 1 97 ? 15.802 -1.463 -0.427 1.00 62.00 97 HIS A N 1
ATOM 780 C CA . HIS A 1 97 ? 16.165 -0.044 -0.339 1.00 62.00 97 HIS A CA 1
ATOM 781 C C . HIS A 1 97 ? 15.076 0.808 0.319 1.00 62.00 97 HIS A C 1
ATOM 783 O O . HIS A 1 97 ? 14.672 1.859 -0.180 1.00 62.00 97 HIS A O 1
ATOM 789 N N . PHE A 1 98 ? 14.577 0.339 1.459 1.00 60.22 98 PHE A N 1
ATOM 790 C CA . PHE A 1 98 ? 13.634 1.104 2.264 1.00 60.22 98 PHE A CA 1
ATOM 791 C C . PHE A 1 98 ? 14.398 2.124 3.132 1.00 60.22 98 PHE A C 1
ATOM 793 O O . PHE A 1 98 ? 14.982 1.778 4.161 1.00 60.22 98 PHE A O 1
ATOM 800 N N . LEU A 1 99 ? 14.443 3.376 2.661 1.00 59.50 99 LEU A N 1
ATOM 801 C CA . LEU A 1 99 ? 14.953 4.554 3.381 1.00 59.50 99 LEU A CA 1
ATOM 802 C C . LEU A 1 99 ? 14.135 4.815 4.667 1.00 59.50 99 LEU A C 1
ATOM 804 O O . LEU A 1 99 ? 13.056 4.233 4.819 1.00 59.50 99 LEU A O 1
ATOM 808 N N . PRO A 1 100 ? 14.622 5.636 5.626 1.00 63.69 100 PRO A N 1
ATOM 809 C CA . PRO A 1 100 ? 13.853 5.928 6.835 1.00 63.69 100 PRO A CA 1
ATOM 810 C C . PRO A 1 100 ? 12.465 6.469 6.466 1.00 63.69 100 PRO A C 1
ATOM 812 O O . PRO A 1 100 ? 12.333 7.307 5.580 1.00 63.69 100 PRO A O 1
ATOM 815 N N . MET A 1 101 ? 11.438 5.934 7.126 1.00 74.50 101 MET A N 1
ATOM 816 C CA . MET A 1 101 ? 10.027 6.089 6.753 1.00 74.50 101 MET A CA 1
ATOM 817 C C . MET A 1 101 ? 9.219 6.799 7.837 1.00 74.50 101 MET A C 1
ATOM 819 O O . MET A 1 101 ? 8.008 6.631 7.941 1.00 74.50 101 MET A O 1
ATOM 823 N N . GLU A 1 102 ? 9.877 7.577 8.690 1.00 78.88 102 GLU A N 1
ATOM 824 C CA . GLU A 1 102 ? 9.248 8.176 9.860 1.00 78.88 102 GLU A CA 1
ATOM 825 C C . GLU A 1 102 ? 8.022 9.036 9.498 1.00 78.88 102 GLU A C 1
ATOM 827 O O . GLU A 1 102 ? 6.962 8.924 10.127 1.00 78.88 102 GLU A O 1
ATOM 832 N N . LEU A 1 103 ? 8.133 9.870 8.460 1.00 85.19 103 LEU A N 1
ATOM 833 C CA . LEU A 1 103 ? 7.047 10.734 8.003 1.00 85.19 103 LEU A CA 1
ATOM 834 C C . LEU A 1 103 ? 5.963 9.922 7.302 1.00 85.19 103 LEU A C 1
ATOM 836 O O . LEU A 1 103 ? 4.776 10.185 7.519 1.00 85.19 103 LEU A O 1
ATOM 840 N N . ALA A 1 104 ? 6.342 8.915 6.511 1.00 86.12 104 ALA A N 1
ATOM 841 C CA . ALA A 1 104 ? 5.375 8.017 5.888 1.00 86.12 104 ALA A CA 1
ATOM 842 C C . ALA A 1 104 ? 4.575 7.220 6.919 1.00 86.12 104 ALA A C 1
ATOM 844 O O . ALA A 1 104 ? 3.352 7.156 6.817 1.00 86.12 104 ALA A O 1
ATOM 845 N N . LEU A 1 105 ? 5.216 6.682 7.954 1.00 85.38 105 LEU A N 1
ATOM 846 C CA . LEU A 1 105 ? 4.552 5.938 9.022 1.00 85.38 105 LEU A CA 1
ATOM 847 C C . LEU A 1 105 ? 3.619 6.833 9.842 1.00 85.38 105 LEU A C 1
ATOM 849 O O . LEU A 1 105 ? 2.478 6.449 10.119 1.00 85.38 105 LEU A O 1
ATOM 853 N N . LYS A 1 106 ? 4.045 8.065 10.155 1.00 86.81 106 LYS A N 1
ATOM 854 C CA . LYS A 1 106 ? 3.173 9.077 10.771 1.00 86.81 106 LYS A CA 1
ATOM 855 C C . LYS A 1 106 ? 1.966 9.391 9.886 1.00 86.81 106 LYS A C 1
ATOM 857 O O . LYS A 1 106 ? 0.841 9.441 10.388 1.00 86.81 106 LYS A O 1
ATOM 862 N N . ALA A 1 107 ? 2.176 9.579 8.582 1.00 89.69 107 ALA A N 1
ATOM 863 C CA . ALA A 1 107 ? 1.101 9.833 7.629 1.00 89.69 107 ALA A CA 1
ATOM 864 C C . ALA A 1 107 ? 0.143 8.643 7.519 1.00 89.69 107 ALA A C 1
ATOM 866 O O . ALA A 1 107 ? -1.060 8.851 7.578 1.00 89.69 107 ALA A O 1
ATOM 867 N N . ILE A 1 108 ? 0.645 7.409 7.450 1.00 89.56 108 ILE A N 1
ATOM 868 C CA . ILE A 1 108 ? -0.165 6.184 7.443 1.00 89.56 108 ILE A CA 1
ATOM 869 C C . ILE A 1 108 ? -1.035 6.103 8.701 1.00 89.56 108 ILE A C 1
ATOM 871 O O . ILE A 1 108 ? -2.245 5.899 8.600 1.00 89.56 108 ILE A O 1
ATOM 875 N N . GLY A 1 109 ? -0.456 6.336 9.884 1.00 87.06 109 GLY A N 1
ATOM 876 C CA . GLY A 1 109 ? -1.205 6.328 11.143 1.00 87.06 109 GLY A CA 1
ATOM 877 C C . GLY A 1 109 ? -2.348 7.351 11.175 1.00 87.06 109 GLY A C 1
ATOM 878 O O . GLY A 1 109 ? -3.415 7.059 11.722 1.00 87.06 109 GLY A O 1
ATOM 879 N N . ARG A 1 110 ? -2.151 8.516 10.542 1.00 90.94 110 ARG A N 1
ATOM 880 C CA . AR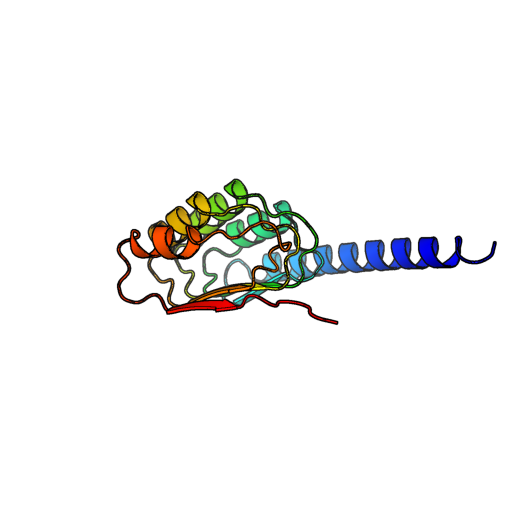G A 1 110 ? -3.144 9.601 10.452 1.00 90.94 110 ARG A CA 1
ATOM 881 C C . ARG A 1 110 ? -4.176 9.396 9.339 1.00 90.94 110 ARG A C 1
ATOM 883 O O . ARG A 1 110 ? -5.358 9.623 9.568 1.00 90.94 110 ARG A O 1
ATOM 890 N N . CYS A 1 111 ? -3.743 8.999 8.146 1.00 92.88 111 CYS A N 1
ATOM 891 C CA . CYS A 1 111 ? -4.568 8.932 6.939 1.00 92.88 111 CYS A CA 1
ATOM 892 C C . CYS A 1 111 ? -5.360 7.629 6.814 1.00 92.88 111 CYS A C 1
ATOM 894 O O . CYS A 1 111 ? -6.423 7.646 6.201 1.00 92.88 111 CYS A O 1
ATOM 896 N N . CYS A 1 112 ? -4.888 6.533 7.414 1.00 93.62 112 CYS A N 1
ATOM 897 C CA . CYS A 1 112 ? -5.556 5.233 7.385 1.00 93.62 112 CYS A CA 1
ATOM 898 C C . CYS A 1 112 ? -6.170 4.940 8.768 1.00 93.62 112 CYS A C 1
ATOM 900 O O . CYS A 1 112 ? -5.565 4.225 9.576 1.00 93.62 112 CYS A O 1
ATOM 902 N N . PRO A 1 113 ? -7.343 5.512 9.121 1.00 91.19 113 PRO A N 1
ATOM 903 C CA . PRO A 1 113 ? -7.977 5.325 10.428 1.00 91.19 113 PRO A CA 1
ATOM 904 C C . PRO A 1 113 ? -8.227 3.848 10.763 1.00 91.19 113 PRO A C 1
ATOM 906 O O . PRO A 1 113 ? -8.057 3.466 11.920 1.00 91.19 113 PRO A O 1
ATOM 909 N N . LEU A 1 114 ? -8.529 3.027 9.753 1.00 93.75 114 LEU A N 1
ATOM 910 C CA . LEU A 1 114 ? -8.905 1.618 9.900 1.00 93.75 114 LEU A CA 1
ATOM 911 C C . LEU A 1 114 ? -7.725 0.640 9.968 1.00 93.75 114 LEU A C 1
ATOM 913 O O . LEU A 1 114 ? -7.959 -0.563 10.067 1.00 93.75 114 LEU A O 1
ATOM 917 N N . LEU A 1 115 ? -6.480 1.126 9.930 1.00 93.31 115 LEU A N 1
ATOM 918 C CA . LEU A 1 115 ? -5.301 0.265 9.925 1.00 93.31 115 LEU A CA 1
ATOM 919 C C . LEU A 1 115 ? -5.203 -0.556 11.223 1.00 93.31 115 LEU A C 1
ATOM 921 O O . LEU A 1 115 ? -5.098 0.002 12.316 1.00 93.31 115 LEU A O 1
ATOM 925 N N . LYS A 1 116 ? -5.223 -1.883 11.083 1.00 91.56 116 LYS A N 1
ATOM 926 C CA . LYS A 1 116 ? -5.158 -2.893 12.155 1.00 91.56 116 LYS A CA 1
ATOM 927 C C . LYS A 1 116 ? -3.804 -3.590 12.204 1.00 91.56 116 LYS A C 1
ATOM 929 O O . LYS A 1 116 ? -3.316 -3.906 13.289 1.00 91.56 116 LYS A O 1
ATOM 934 N N . SER A 1 117 ? -3.210 -3.840 11.037 1.00 88.75 117 SER A N 1
ATOM 935 C CA . SER A 1 117 ? -1.933 -4.540 10.906 1.00 88.75 117 SER A CA 1
ATOM 936 C C . SER A 1 117 ? -0.960 -3.719 10.080 1.00 88.75 117 SER A C 1
ATOM 938 O O . SER A 1 117 ? -1.253 -3.354 8.941 1.00 88.75 117 SER A O 1
ATOM 940 N N . LEU A 1 118 ? 0.225 -3.500 10.638 1.00 88.25 118 LEU A N 1
ATOM 941 C CA . LEU A 1 118 ? 1.363 -2.945 9.924 1.00 88.25 118 LEU A CA 1
ATOM 942 C C . LEU A 1 118 ? 2.559 -3.879 10.109 1.00 88.25 118 LEU A C 1
ATOM 944 O O . LEU A 1 118 ? 3.046 -4.065 11.225 1.00 88.25 118 LEU A O 1
ATOM 948 N N . LYS A 1 119 ? 3.021 -4.473 9.012 1.00 86.25 119 LYS A N 1
ATOM 949 C CA . LYS A 1 119 ? 4.167 -5.385 9.000 1.00 86.25 119 LYS A CA 1
ATOM 950 C C . LYS A 1 119 ? 5.266 -4.806 8.132 1.00 86.25 119 LYS A C 1
ATOM 952 O O . LYS A 1 119 ? 5.056 -4.592 6.942 1.00 86.25 119 LYS A O 1
ATOM 957 N N . LEU A 1 120 ? 6.430 -4.577 8.725 1.00 81.44 120 LEU A N 1
ATOM 958 C CA . LEU A 1 120 ? 7.599 -4.061 8.024 1.00 81.44 120 LEU A CA 1
ATOM 959 C C . LEU A 1 120 ? 8.757 -5.029 8.274 1.00 81.44 120 LEU A C 1
ATOM 961 O O . LEU A 1 120 ? 9.259 -5.129 9.391 1.00 81.44 120 LEU A O 1
ATOM 965 N N . ASN A 1 121 ? 9.179 -5.758 7.244 1.00 72.62 121 ASN A N 1
ATOM 966 C CA . ASN A 1 121 ? 10.392 -6.569 7.303 1.00 72.62 121 ASN A CA 1
ATOM 967 C C . ASN A 1 121 ? 11.529 -5.763 6.676 1.00 72.62 121 ASN A C 1
ATOM 969 O O . ASN A 1 121 ? 11.691 -5.715 5.453 1.00 72.62 121 ASN A O 1
ATOM 973 N N . LYS A 1 122 ? 12.271 -5.076 7.544 1.00 59.31 122 LYS A N 1
ATOM 974 C CA . LYS A 1 122 ? 13.424 -4.265 7.174 1.00 59.31 122 LYS A CA 1
ATOM 975 C C . LYS A 1 122 ? 14.629 -5.199 7.100 1.00 59.31 122 LYS A C 1
ATOM 977 O O . LYS A 1 122 ? 15.139 -5.637 8.131 1.00 59.31 122 LYS A O 1
ATOM 982 N N . LYS A 1 123 ? 15.127 -5.478 5.893 1.00 53.62 123 LYS A N 1
ATOM 983 C CA . LYS A 1 123 ? 16.521 -5.911 5.748 1.00 53.62 123 LYS A CA 1
ATOM 984 C C . LYS A 1 123 ? 17.385 -4.663 5.918 1.00 53.62 123 LYS A C 1
ATOM 986 O O . LYS A 1 123 ? 17.677 -3.953 4.963 1.00 53.62 123 LYS A O 1
ATOM 991 N N . THR A 1 124 ? 17.705 -4.328 7.165 1.00 45.78 124 THR A N 1
ATOM 992 C CA . THR A 1 124 ? 18.709 -3.306 7.464 1.00 45.78 124 THR A CA 1
ATOM 993 C C . THR A 1 124 ? 20.062 -3.833 7.016 1.00 45.78 124 THR A C 1
ATOM 995 O O . THR A 1 124 ? 20.505 -4.867 7.515 1.00 45.78 124 THR A O 1
ATOM 998 N N . TYR A 1 125 ? 20.754 -3.109 6.136 1.00 43.50 125 TYR A N 1
ATOM 999 C CA . TYR A 1 125 ? 22.209 -3.235 6.068 1.00 43.50 125 TYR A CA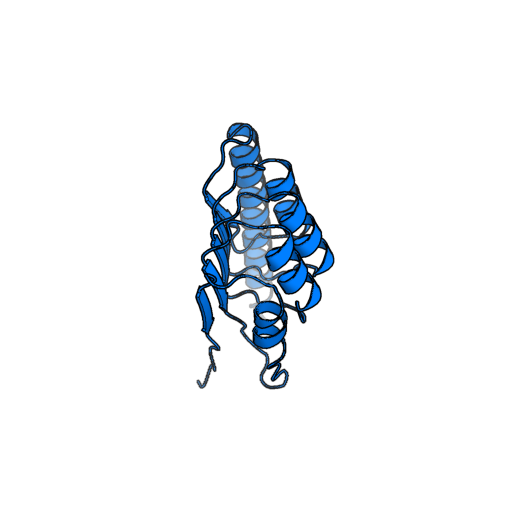 1
ATOM 1000 C C . TYR A 1 125 ? 22.771 -3.066 7.497 1.00 43.50 125 TYR A C 1
ATOM 1002 O O . TYR A 1 125 ? 22.243 -2.230 8.242 1.00 43.50 125 TYR A O 1
ATOM 1010 N N . PRO A 1 126 ? 23.811 -3.821 7.901 1.00 41.78 126 PRO A N 1
ATOM 1011 C CA . PRO A 1 126 ? 24.289 -3.921 9.291 1.00 41.78 126 PRO A CA 1
ATOM 1012 C C . PRO A 1 126 ? 24.730 -2.599 9.954 1.00 41.78 126 PRO A C 1
ATOM 1014 O O . PRO A 1 126 ? 25.095 -2.592 11.126 1.00 41.78 126 PRO A O 1
ATOM 1017 N N . TYR A 1 127 ? 24.651 -1.468 9.251 1.00 42.56 127 TYR A N 1
ATOM 1018 C CA . TYR A 1 127 ? 25.022 -0.139 9.734 1.00 42.56 127 TYR A CA 1
ATOM 1019 C C . TYR A 1 127 ? 23.840 0.771 10.109 1.00 42.56 127 TYR A C 1
ATOM 1021 O O . TYR A 1 127 ? 24.066 1.867 10.612 1.00 42.56 127 TYR A O 1
ATOM 1029 N N . ALA A 1 128 ? 22.585 0.356 9.904 1.00 45.38 128 ALA A N 1
ATOM 1030 C CA . ALA A 1 128 ? 21.419 1.213 10.143 1.00 45.38 128 ALA A CA 1
ATOM 1031 C C . ALA A 1 128 ? 20.541 0.690 11.291 1.00 45.38 128 ALA A C 1
ATOM 1033 O O . ALA A 1 128 ? 19.450 0.160 11.077 1.00 45.38 128 ALA A O 1
ATOM 1034 N N . LYS A 1 129 ? 21.007 0.859 12.532 1.00 40.88 129 LYS A N 1
ATOM 1035 C CA . LYS A 1 129 ? 20.193 0.632 13.734 1.00 40.88 129 LYS A CA 1
ATOM 1036 C C . LYS A 1 129 ? 19.258 1.836 13.919 1.00 40.88 129 LYS A C 1
ATOM 1038 O O . LYS A 1 129 ? 19.682 2.864 14.431 1.00 40.88 129 LYS A O 1
ATOM 1043 N N . PHE A 1 130 ? 18.007 1.730 13.473 1.00 51.66 130 PHE A N 1
ATOM 1044 C CA . PHE A 1 130 ? 16.995 2.774 13.679 1.00 51.66 130 PHE A CA 1
ATOM 1045 C C . PHE A 1 130 ? 15.853 2.251 14.547 1.00 51.66 130 PHE A C 1
ATOM 1047 O O . PHE A 1 130 ? 15.004 1.499 14.081 1.00 51.66 130 PHE A O 1
ATOM 1054 N N . ASP A 1 131 ? 15.845 2.701 15.799 1.00 52.50 131 ASP A N 1
ATOM 1055 C CA . ASP A 1 131 ? 14.800 2.465 16.807 1.00 52.50 131 ASP A CA 1
ATOM 1056 C C . ASP A 1 131 ? 13.638 3.487 16.695 1.00 52.50 131 ASP A C 1
ATOM 1058 O O . ASP A 1 131 ? 12.660 3.453 17.437 1.00 52.50 131 ASP A O 1
ATOM 1062 N N . GLY A 1 132 ? 13.732 4.434 15.749 1.00 52.88 132 GLY A N 1
ATOM 1063 C CA . GLY A 1 132 ? 12.776 5.539 15.581 1.00 52.88 132 GLY A CA 1
ATOM 1064 C C . GLY A 1 132 ? 11.439 5.150 14.937 1.00 52.88 132 GLY A C 1
ATOM 1065 O O . GLY A 1 132 ? 10.428 5.808 15.185 1.00 52.88 132 GLY A O 1
ATOM 1066 N N . ASP A 1 133 ? 11.404 4.060 14.164 1.00 53.50 133 ASP A N 1
ATOM 1067 C CA . ASP A 1 133 ? 10.215 3.645 13.402 1.00 53.50 133 ASP A CA 1
ATOM 1068 C C . ASP A 1 133 ? 9.073 3.185 14.334 1.00 53.50 133 ASP A C 1
ATOM 1070 O O . ASP A 1 133 ? 7.904 3.506 14.106 1.00 53.50 133 ASP A O 1
ATOM 1074 N N . ALA A 1 134 ? 9.403 2.505 15.439 1.00 52.34 134 ALA A N 1
ATOM 1075 C CA . ALA A 1 134 ? 8.426 2.065 16.438 1.00 52.34 134 ALA A CA 1
ATOM 1076 C C . ALA A 1 134 ? 7.873 3.239 17.273 1.00 52.34 134 ALA A C 1
ATOM 1078 O O . ALA A 1 134 ? 6.678 3.286 17.579 1.00 52.34 134 ALA A O 1
ATOM 1079 N N . PHE A 1 135 ? 8.716 4.225 17.596 1.00 47.09 135 PHE A N 1
ATOM 1080 C CA . PHE A 1 135 ? 8.329 5.391 18.396 1.00 47.09 135 PHE A CA 1
ATOM 1081 C C . PHE A 1 135 ? 7.426 6.368 17.625 1.00 47.09 135 PHE A C 1
ATOM 1083 O O . PHE A 1 135 ? 6.452 6.892 18.171 1.00 47.09 135 PHE A O 1
ATOM 1090 N N . ALA A 1 136 ? 7.694 6.574 16.332 1.00 53.16 136 ALA A N 1
ATOM 1091 C CA . ALA A 1 136 ? 6.910 7.466 15.477 1.00 53.16 136 ALA A CA 1
ATOM 1092 C C . ALA A 1 136 ? 5.453 7.007 15.292 1.00 53.16 136 ALA A C 1
ATOM 1094 O O . ALA A 1 136 ? 4.550 7.838 15.167 1.00 53.16 136 ALA A O 1
ATOM 1095 N N . ILE A 1 137 ? 5.217 5.692 15.313 1.00 50.66 137 ILE A N 1
ATOM 1096 C CA . ILE A 1 137 ? 3.874 5.109 15.249 1.00 50.66 137 ILE A CA 1
ATOM 1097 C C . ILE A 1 137 ? 3.199 5.141 16.623 1.00 50.66 137 ILE A C 1
ATOM 1099 O O . ILE A 1 137 ? 2.015 5.459 16.691 1.00 50.66 137 ILE A O 1
ATOM 1103 N N . ALA A 1 138 ? 3.937 4.892 17.712 1.00 51.34 138 ALA A N 1
ATOM 1104 C CA . ALA A 1 138 ? 3.408 4.980 19.076 1.00 51.34 138 ALA A CA 1
ATOM 1105 C C . ALA A 1 138 ? 2.912 6.397 19.436 1.00 51.34 138 ALA A C 1
ATOM 1107 O O . ALA A 1 138 ? 1.923 6.539 20.152 1.00 51.34 138 ALA A O 1
ATOM 1108 N N . GLN A 1 139 ? 3.542 7.450 18.896 1.00 49.72 139 GLN A N 1
ATOM 1109 C CA . GLN A 1 139 ? 3.042 8.830 19.014 1.00 49.72 139 GLN A CA 1
ATOM 1110 C C . GLN A 1 139 ? 1.808 9.130 18.146 1.00 49.72 139 GLN A C 1
ATOM 1112 O O . GLN A 1 139 ? 1.147 10.152 18.338 1.00 49.72 139 GLN A O 1
ATOM 1117 N N . SER A 1 140 ? 1.478 8.273 17.179 1.00 49.44 140 SER A N 1
ATOM 1118 C CA . SER A 1 140 ? 0.259 8.395 16.384 1.00 49.44 140 SER A CA 1
ATOM 1119 C C . SER A 1 140 ? -0.882 7.748 17.175 1.00 49.44 140 SER A C 1
ATOM 1121 O O . SER A 1 140 ? -0.900 6.536 17.341 1.00 49.44 140 SER A O 1
ATOM 1123 N N . HIS A 1 141 ? -1.812 8.553 17.700 1.00 46.69 141 HIS A N 1
ATOM 1124 C CA . HIS A 1 141 ? -2.957 8.177 18.554 1.00 46.69 141 HIS A CA 1
ATOM 1125 C C . HIS A 1 141 ? -3.837 7.014 18.012 1.00 46.69 141 HIS A C 1
ATOM 1127 O O . HIS A 1 141 ? -4.972 7.222 17.582 1.00 46.69 141 HIS A O 1
ATOM 1133 N N . LYS A 1 142 ? -3.349 5.768 18.026 1.00 53.38 142 LYS A N 1
ATOM 1134 C CA . LYS A 1 142 ? -4.047 4.570 17.527 1.00 53.38 142 LYS A CA 1
ATOM 1135 C C . LYS A 1 142 ? -3.831 3.383 18.482 1.00 53.38 142 LYS A C 1
ATOM 1137 O O . LYS A 1 142 ? -2.941 2.569 18.251 1.00 53.38 142 LYS A O 1
ATOM 1142 N N . PRO A 1 143 ? -4.664 3.227 19.525 1.00 44.09 143 PRO A N 1
ATOM 1143 C CA . PRO A 1 143 ? -4.480 2.203 20.563 1.00 44.09 143 PRO A CA 1
ATOM 1144 C C . PRO A 1 143 ? -4.673 0.735 20.112 1.00 44.09 143 PRO A C 1
ATOM 1146 O O . PRO A 1 143 ? -4.500 -0.164 20.927 1.00 44.09 143 PRO A O 1
ATOM 1149 N N . CYS A 1 144 ? -5.002 0.459 18.840 1.00 50.28 144 CYS A N 1
ATOM 1150 C CA . CYS A 1 144 ? -5.326 -0.894 18.349 1.00 50.28 144 CYS A CA 1
ATOM 1151 C C . CYS A 1 144 ? -4.362 -1.455 17.285 1.00 50.28 144 CYS A C 1
ATOM 1153 O O . CYS A 1 144 ? -4.646 -2.508 16.712 1.00 50.28 144 CYS A O 1
ATOM 1155 N N . LEU A 1 145 ? -3.256 -0.772 16.970 1.00 50.88 145 LEU A N 1
ATOM 1156 C CA . LEU A 1 145 ? -2.362 -1.201 15.8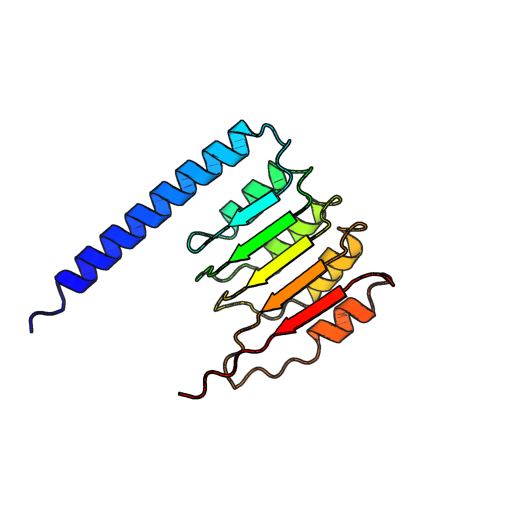92 1.00 50.88 145 LEU A CA 1
ATOM 1157 C C . LEU A 1 145 ? -1.427 -2.330 16.359 1.00 50.88 145 LEU A C 1
ATOM 1159 O O . LEU A 1 145 ? -0.633 -2.142 17.279 1.00 50.88 145 LEU A O 1
ATOM 1163 N N . ARG A 1 146 ? -1.481 -3.497 15.702 1.00 59.22 146 ARG A N 1
ATOM 1164 C CA . ARG A 1 146 ? -0.479 -4.561 15.884 1.00 59.22 146 ARG A CA 1
ATOM 1165 C C . ARG A 1 146 ? 0.681 -4.331 14.919 1.00 59.22 146 ARG A C 1
ATOM 1167 O O . ARG A 1 146 ? 0.477 -4.280 13.705 1.00 59.22 146 ARG A O 1
ATOM 1174 N N . TYR A 1 147 ? 1.884 -4.209 15.471 1.00 58.06 147 TYR A N 1
ATOM 1175 C CA . TYR A 1 147 ? 3.110 -3.955 14.725 1.00 58.06 147 TYR A CA 1
ATOM 1176 C C . TYR A 1 147 ? 4.081 -5.125 14.876 1.00 58.06 147 TYR A C 1
ATOM 1178 O O . TYR A 1 147 ? 4.306 -5.609 15.984 1.00 58.06 147 TYR A O 1
ATOM 1186 N N . ALA A 1 148 ? 4.641 -5.585 13.759 1.00 55.25 148 ALA A N 1
ATOM 1187 C CA . ALA A 1 148 ? 5.689 -6.597 13.742 1.00 55.25 148 ALA A CA 1
ATOM 1188 C C . ALA A 1 148 ? 6.854 -6.092 12.883 1.00 55.25 148 ALA A C 1
ATOM 1190 O O . ALA A 1 148 ? 6.706 -5.946 11.666 1.00 55.25 148 ALA A O 1
ATOM 1191 N N . ILE A 1 149 ? 7.999 -5.834 13.526 1.00 53.31 149 ILE A N 1
ATOM 1192 C CA . ILE A 1 149 ? 9.295 -5.720 12.849 1.00 53.31 149 ILE A CA 1
ATOM 1193 C C . ILE A 1 149 ? 9.965 -7.079 12.949 1.00 53.31 149 ILE A C 1
ATOM 1195 O O . ILE A 1 149 ? 10.237 -7.558 14.048 1.00 53.31 149 ILE A O 1
ATOM 1199 N N . SER A 1 150 ? 10.269 -7.685 11.810 1.00 49.88 150 SER A N 1
ATOM 1200 C CA . SER A 1 150 ? 11.214 -8.796 11.747 1.00 49.88 150 SER A CA 1
ATOM 1201 C C . SER A 1 150 ? 12.499 -8.283 11.108 1.00 49.88 150 SER A C 1
ATOM 1203 O O . SER A 1 150 ? 12.473 -7.862 9.955 1.00 49.88 150 SER A O 1
ATOM 1205 N N . SER A 1 151 ? 13.609 -8.295 11.843 1.00 42.28 151 SER A N 1
ATOM 1206 C CA . SER A 1 151 ? 14.948 -8.088 11.288 1.00 42.28 151 SER A CA 1
ATOM 1207 C C . SER A 1 151 ? 15.539 -9.450 10.932 1.00 42.28 151 SER A C 1
ATOM 1209 O O . SER A 1 151 ? 15.777 -10.263 11.825 1.00 42.28 151 SER A O 1
ATO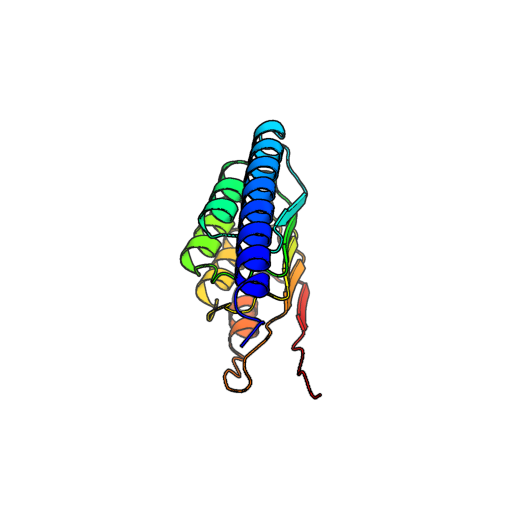M 1211 N N . PHE A 1 152 ? 15.777 -9.720 9.649 1.00 39.91 152 PHE A N 1
ATOM 1212 C CA . PHE A 1 152 ? 16.581 -10.876 9.247 1.00 39.91 152 PHE A CA 1
ATOM 1213 C C . PHE A 1 152 ? 18.059 -10.485 9.310 1.00 39.91 152 PHE A C 1
ATOM 1215 O O . PHE A 1 152 ? 18.535 -9.723 8.471 1.00 39.91 152 PHE A O 1
ATOM 1222 N N . SER A 1 153 ? 18.782 -10.992 10.308 1.00 35.03 153 SER A N 1
ATOM 1223 C CA . SER A 1 153 ? 20.241 -11.051 10.267 1.00 35.03 153 SER A CA 1
ATOM 1224 C C . SER A 1 153 ? 20.634 -12.281 9.448 1.00 35.03 153 SER A C 1
ATOM 1226 O O . SER A 1 153 ? 20.510 -13.405 9.932 1.00 35.03 153 SER A O 1
ATOM 1228 N N . GLU A 1 154 ? 21.066 -12.095 8.202 1.00 34.50 154 GLU A N 1
ATOM 1229 C CA . GLU A 1 154 ? 21.781 -13.151 7.478 1.00 34.50 154 GLU A CA 1
ATOM 1230 C C . GLU A 1 154 ? 23.164 -13.309 8.128 1.00 34.50 154 GLU A C 1
ATOM 1232 O O . GLU A 1 154 ? 24.072 -12.513 7.905 1.00 34.50 154 GLU A O 1
ATOM 1237 N N . THR A 1 155 ? 23.298 -14.308 9.001 1.00 35.97 155 THR A N 1
ATOM 1238 C CA . THR A 1 155 ? 24.580 -14.952 9.300 1.00 35.97 155 THR A CA 1
ATOM 1239 C C . THR A 1 155 ? 24.656 -16.215 8.450 1.00 35.97 155 THR A C 1
ATOM 1241 O O . THR A 1 155 ? 23.847 -17.124 8.656 1.00 35.97 155 THR A O 1
ATOM 1244 N N . GLY A 1 156 ? 25.596 -16.258 7.509 1.00 31.72 156 GLY A N 1
ATOM 1245 C CA . GLY A 1 156 ? 25.869 -17.404 6.642 1.00 31.72 156 GLY A CA 1
ATOM 1246 C C . GLY A 1 156 ? 26.759 -17.006 5.486 1.00 31.72 156 GLY A C 1
ATOM 1247 O O . GLY A 1 156 ? 26.187 -16.594 4.458 1.00 31.72 156 GLY A O 1
#

Sequence (156 aa):
MHNSTTEREEEDNDSKMLFNLEIMYRNAVSLSRGTLVDITIGRFGTDDLLYYTADSARHLRRLRLQCCRLCILESILIAVARKLPLLEELEITNCYHFLPMELALKAIGRCCPLLKSLKLNKKTYPYAKFDGDAFAIAQSHKPCLRYAISSFSETG

Radius of gyration: 17.09 Å; chains: 1; bounding box: 50×28×44 Å

InterPro domains:
  IPR032675 Leucine-rich repeat domain superfamily [G3DSA:3.80.10.10] (16-149)

pLDDT: mean 76.82, std 19.3, range [31.72, 97.12]